Protein AF-A0A1C6G188-F1 (afdb_monomer_lite)

pLDDT: mean 76.5, std 13.01, range [46.22, 90.56]

Sequence (63 aa):
MLNGMLWIVRSGAQWRELPETYGPWQSVYARFAKWRDDGTLEAVFHALSADADMENLSMDSLA

Structure (mmCIF, N/CA/C/O backbone):
data_AF-A0A1C6G188-F1
#
_entry.id   AF-A0A1C6G188-F1
#
loop_
_atom_site.group_PDB
_atom_site.id
_atom_site.type_symbol
_atom_site.label_atom_id
_atom_site.label_alt_id
_atom_site.label_comp_id
_atom_site.label_asym_id
_atom_site.label_entity_id
_atom_site.label_seq_id
_atom_site.pdbx_PDB_ins_code
_atom_site.Cartn_x
_atom_site.Cartn_y
_atom_site.Cartn_z
_atom_site.occupancy
_atom_site.B_iso_or_equiv
_atom_site.auth_seq_id
_atom_site.auth_comp_id
_atom_site.auth_asym_id
_atom_site.auth_atom_id
_atom_site.pdbx_PDB_model_num
ATOM 1 N N . MET A 1 1 ? 2.784 -2.400 11.029 1.00 69.19 1 MET A N 1
ATOM 2 C CA . MET A 1 1 ? 3.165 -1.808 9.721 1.00 69.19 1 MET A CA 1
ATOM 3 C C . MET A 1 1 ? 3.274 -2.841 8.603 1.00 69.19 1 MET A C 1
ATOM 5 O O . MET A 1 1 ? 2.364 -2.869 7.791 1.00 69.19 1 MET A O 1
ATOM 9 N N . LEU A 1 2 ? 4.301 -3.705 8.547 1.00 75.38 2 LEU A N 1
ATOM 10 C CA . LEU A 1 2 ? 4.452 -4.668 7.437 1.00 75.38 2 LEU A CA 1
ATOM 11 C C . LEU A 1 2 ? 3.302 -5.689 7.369 1.00 75.38 2 LEU A C 1
ATOM 13 O O . LEU A 1 2 ? 2.721 -5.893 6.312 1.00 75.38 2 LEU A O 1
ATOM 17 N N . ASN A 1 3 ? 2.897 -6.219 8.528 1.00 81.31 3 ASN A N 1
ATOM 18 C CA . ASN A 1 3 ? 1.742 -7.117 8.646 1.00 81.31 3 ASN A CA 1
ATOM 19 C C . ASN A 1 3 ? 0.431 -6.486 8.151 1.00 81.31 3 ASN A C 1
ATOM 21 O O . ASN A 1 3 ? -0.390 -7.176 7.566 1.00 81.31 3 ASN A O 1
ATOM 25 N N . GLY A 1 4 ? 0.253 -5.172 8.334 1.00 85.44 4 GLY A N 1
ATOM 26 C CA . GLY A 1 4 ? -0.931 -4.479 7.824 1.00 85.44 4 GLY A CA 1
ATOM 27 C C . GLY A 1 4 ? -0.912 -4.323 6.305 1.00 85.44 4 GLY A C 1
ATOM 28 O O . GLY A 1 4 ? -1.946 -4.424 5.659 1.00 85.44 4 GLY A O 1
ATOM 29 N N . MET A 1 5 ? 0.276 -4.141 5.725 1.00 82.62 5 MET A N 1
ATOM 30 C CA . MET A 1 5 ? 0.458 -4.102 4.276 1.00 82.62 5 MET A CA 1
ATOM 31 C C . MET A 1 5 ? 0.179 -5.475 3.650 1.00 82.62 5 MET A C 1
ATOM 33 O O . MET A 1 5 ? -0.569 -5.560 2.685 1.00 82.62 5 MET A O 1
ATOM 37 N N . LEU A 1 6 ? 0.704 -6.548 4.255 1.00 79.50 6 LEU A N 1
ATOM 38 C CA . LEU A 1 6 ? 0.438 -7.934 3.852 1.00 79.50 6 LEU A CA 1
ATOM 39 C C . LEU A 1 6 ? -1.046 -8.290 3.959 1.00 79.50 6 LEU A C 1
ATOM 41 O O . LEU A 1 6 ? -1.582 -8.924 3.058 1.00 79.50 6 LEU A O 1
ATOM 45 N N . TRP A 1 7 ? -1.717 -7.854 5.027 1.00 84.25 7 TRP A N 1
ATOM 46 C CA . TRP A 1 7 ? -3.151 -8.070 5.194 1.00 84.25 7 TRP A CA 1
ATOM 47 C C . TRP A 1 7 ? -3.958 -7.384 4.087 1.00 84.25 7 TRP A C 1
ATOM 49 O O . TRP A 1 7 ? -4.794 -8.028 3.469 1.00 84.25 7 TRP A O 1
ATOM 59 N N . ILE A 1 8 ? -3.660 -6.118 3.770 1.00 83.69 8 ILE A N 1
ATOM 60 C CA . ILE A 1 8 ? -4.338 -5.388 2.685 1.00 83.69 8 ILE A CA 1
ATOM 61 C C . ILE A 1 8 ? -4.103 -6.057 1.328 1.00 83.69 8 ILE A C 1
ATOM 63 O O . ILE A 1 8 ? -5.050 -6.218 0.566 1.00 83.69 8 ILE A O 1
ATOM 67 N N . VAL A 1 9 ? -2.872 -6.480 1.030 1.00 78.44 9 VAL A N 1
ATOM 68 C CA . VAL A 1 9 ? -2.560 -7.135 -0.249 1.00 78.44 9 VAL A CA 1
ATOM 69 C C . VAL A 1 9 ? -3.213 -8.518 -0.351 1.00 78.44 9 VAL A C 1
ATOM 71 O O . VAL A 1 9 ? -3.704 -8.868 -1.417 1.00 78.44 9 VAL A O 1
ATOM 74 N N . ARG A 1 10 ? -3.280 -9.282 0.748 1.00 76.31 10 ARG A N 1
ATOM 75 C CA . ARG A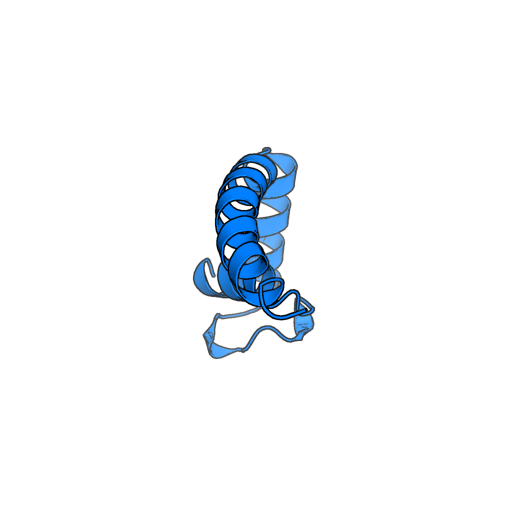 1 10 ? -3.914 -10.610 0.770 1.00 76.31 10 ARG A CA 1
ATOM 76 C C . ARG A 1 10 ? -5.442 -10.546 0.773 1.00 76.31 10 ARG A C 1
ATOM 78 O O . ARG A 1 10 ? -6.079 -11.367 0.129 1.00 76.31 10 ARG A O 1
ATOM 85 N N . SER A 1 11 ? -6.037 -9.604 1.502 1.00 80.50 11 SER A N 1
ATOM 86 C CA . SER A 1 11 ? -7.495 -9.455 1.587 1.00 80.50 11 SER A CA 1
ATOM 87 C C . SER A 1 11 ? -8.091 -8.602 0.466 1.00 80.50 11 SER A C 1
ATOM 89 O O . SER A 1 11 ? -9.297 -8.664 0.256 1.00 80.50 11 SER A O 1
ATOM 91 N N . GLY A 1 12 ? -7.297 -7.766 -0.211 1.00 78.56 12 GLY A N 1
ATOM 92 C CA . GLY A 1 12 ? -7.791 -6.794 -1.197 1.00 78.56 12 GLY A CA 1
ATOM 93 C C . GLY A 1 12 ? -8.675 -5.686 -0.602 1.00 78.56 12 GLY A C 1
ATOM 94 O O . GLY A 1 12 ? -9.310 -4.938 -1.342 1.00 78.56 12 GLY A O 1
ATOM 95 N N . ALA A 1 13 ? -8.740 -5.589 0.729 1.00 83.25 13 ALA A N 1
ATOM 96 C CA . ALA A 1 13 ? -9.588 -4.646 1.448 1.00 83.25 13 ALA A CA 1
ATOM 97 C C . ALA A 1 13 ? -9.074 -3.203 1.331 1.00 83.25 13 ALA A C 1
ATOM 99 O O . ALA A 1 13 ? -7.903 -2.947 1.031 1.00 83.25 13 ALA A O 1
ATOM 100 N N . GLN A 1 14 ? -9.941 -2.228 1.603 1.00 85.56 14 GLN A N 1
ATOM 101 C CA . GLN A 1 14 ? -9.537 -0.824 1.554 1.00 85.56 14 GLN A CA 1
ATOM 102 C C . GLN A 1 14 ? -8.593 -0.493 2.716 1.00 85.56 14 GLN A C 1
ATOM 104 O O . GLN A 1 14 ? -8.7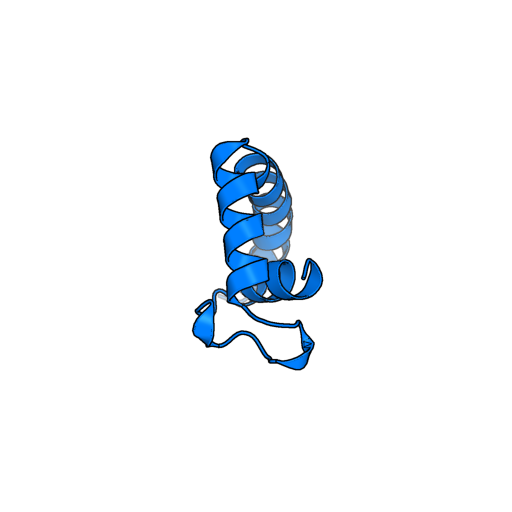78 -0.957 3.836 1.00 85.56 14 GLN A O 1
ATOM 109 N N . TRP A 1 15 ? -7.627 0.408 2.500 1.00 84.81 15 TRP A N 1
ATOM 110 C CA . TRP A 1 15 ? -6.680 0.842 3.544 1.00 84.81 15 TRP A CA 1
ATOM 111 C C . TRP A 1 15 ? -7.352 1.329 4.835 1.00 84.81 15 TRP A C 1
ATOM 113 O O . TRP A 1 15 ? -6.785 1.195 5.914 1.00 84.81 15 TRP A O 1
ATOM 123 N N . ARG A 1 16 ? -8.562 1.889 4.731 1.00 84.19 16 ARG A N 1
ATOM 124 C CA . ARG A 1 16 ? -9.344 2.391 5.871 1.00 84.19 16 ARG A CA 1
ATOM 125 C C . ARG A 1 16 ? -9.951 1.278 6.725 1.00 84.19 16 ARG A C 1
ATOM 127 O O . ARG A 1 16 ? -10.325 1.546 7.858 1.00 84.19 16 ARG A O 1
ATOM 134 N N . GLU A 1 17 ? -10.037 0.068 6.187 1.00 87.38 17 GLU A N 1
ATOM 135 C CA . GLU A 1 17 ? -10.516 -1.124 6.889 1.00 87.38 17 GLU A CA 1
ATOM 136 C C . GLU A 1 17 ? -9.387 -1.854 7.616 1.00 87.38 17 GLU A C 1
ATOM 138 O O . GLU A 1 17 ? -9.627 -2.879 8.249 1.00 87.38 17 GLU A O 1
ATOM 143 N N . LEU A 1 18 ? -8.154 -1.335 7.542 1.00 85.69 18 LEU A N 1
ATOM 144 C CA . LEU A 1 18 ? -7.029 -1.915 8.251 1.00 85.69 18 LEU A CA 1
ATOM 145 C C . LEU A 1 18 ? -7.331 -1.952 9.761 1.00 85.69 18 LEU A C 1
ATOM 147 O O . LEU A 1 18 ? -7.518 -0.891 10.365 1.00 85.69 18 LEU A O 1
ATOM 151 N N . PRO A 1 19 ? -7.300 -3.141 10.390 1.00 85.06 19 PRO A N 1
ATOM 152 C CA . PRO A 1 19 ? -7.496 -3.253 11.826 1.00 85.06 19 PRO A CA 1
ATOM 153 C C . PRO A 1 19 ? -6.459 -2.435 12.597 1.00 85.06 19 PRO A C 1
ATOM 155 O O . PRO A 1 19 ? -5.259 -2.515 12.317 1.00 85.06 19 PRO A O 1
ATOM 158 N N . GLU A 1 20 ? -6.902 -1.712 13.627 1.00 83.12 20 GLU A N 1
ATOM 159 C CA . GLU A 1 20 ? -6.030 -0.869 14.461 1.00 83.12 20 GLU A CA 1
ATOM 160 C C . GLU A 1 20 ? -4.899 -1.666 15.138 1.00 83.12 20 GLU A C 1
ATOM 162 O O . GLU A 1 20 ? -3.829 -1.120 15.405 1.00 83.12 20 GLU A O 1
ATOM 167 N N . THR A 1 21 ? -5.075 -2.983 15.311 1.00 86.81 21 THR A N 1
ATOM 168 C CA . THR A 1 21 ? -4.035 -3.942 15.731 1.00 86.81 21 THR A CA 1
ATOM 169 C C . THR A 1 21 ? -2.753 -3.858 14.897 1.00 86.81 21 THR A C 1
ATOM 171 O O . THR A 1 21 ? -1.664 -4.109 15.413 1.00 86.81 21 THR A O 1
ATOM 174 N N . TYR A 1 22 ? -2.838 -3.497 13.615 1.00 82.06 22 TYR A N 1
ATOM 175 C CA . TYR A 1 22 ? -1.668 -3.377 12.739 1.00 82.06 22 TYR A CA 1
ATOM 176 C C . TYR A 1 22 ? -1.008 -1.990 12.771 1.00 82.06 22 TYR A C 1
ATOM 178 O O . TYR A 1 22 ? 0.062 -1.797 12.162 1.00 82.06 22 TYR A O 1
ATOM 186 N N . GLY A 1 23 ? -1.607 -1.062 13.520 1.00 84.12 23 GLY A N 1
ATOM 187 C CA . GLY A 1 23 ? -1.229 0.336 13.644 1.00 84.12 23 GLY A CA 1
ATOM 188 C C . GLY A 1 23 ? -1.984 1.253 12.674 1.00 84.12 23 GLY A C 1
ATOM 189 O O . GLY A 1 23 ? -2.809 0.797 11.883 1.00 84.12 23 GLY A O 1
ATOM 190 N N . PRO A 1 24 ? -1.687 2.563 12.705 1.00 87.62 24 PRO A N 1
ATOM 191 C CA . PRO A 1 24 ? -2.372 3.549 11.881 1.00 87.62 24 PRO A CA 1
ATOM 192 C C . PRO A 1 24 ? -2.144 3.279 10.391 1.00 87.62 24 PRO A C 1
ATOM 194 O O . PRO A 1 24 ? -1.007 3.277 9.902 1.00 87.62 24 PRO A O 1
ATOM 197 N N . TRP A 1 25 ? -3.242 3.105 9.653 1.00 86.00 25 TRP A N 1
ATOM 198 C CA . TRP A 1 25 ? -3.230 2.820 8.216 1.00 86.00 25 TRP A CA 1
ATOM 199 C C . TRP A 1 25 ? -2.471 3.872 7.403 1.00 86.00 25 TRP A C 1
ATOM 201 O O . TRP A 1 25 ? -1.847 3.538 6.402 1.00 86.00 25 TRP A O 1
ATOM 211 N N . GLN A 1 26 ? -2.439 5.124 7.866 1.00 89.25 26 GLN A N 1
ATOM 212 C CA . GLN A 1 26 ? -1.710 6.226 7.230 1.00 89.25 26 GLN A CA 1
ATOM 213 C C . GLN A 1 26 ? -0.206 5.943 7.147 1.00 89.25 26 GLN A C 1
ATOM 215 O O . GLN A 1 26 ? 0.419 6.201 6.122 1.00 89.25 26 GLN A O 1
ATOM 220 N N . SER A 1 27 ? 0.387 5.379 8.205 1.00 88.62 27 SER A N 1
ATOM 221 C CA . SER A 1 27 ? 1.811 5.035 8.214 1.00 88.62 27 SER A CA 1
ATOM 222 C C . SER A 1 27 ? 2.113 3.835 7.322 1.00 88.62 27 SER A C 1
ATOM 224 O O . SER A 1 27 ? 3.171 3.782 6.693 1.00 88.62 27 SER A O 1
ATOM 226 N N . VAL A 1 28 ? 1.183 2.878 7.249 1.00 86.56 28 VAL A N 1
ATOM 227 C CA . VAL A 1 28 ? 1.292 1.734 6.336 1.00 86.56 28 VAL A CA 1
ATOM 228 C C . VAL A 1 28 ? 1.210 2.216 4.890 1.00 86.56 28 VAL A C 1
ATOM 230 O O . VAL A 1 28 ? 2.097 1.906 4.099 1.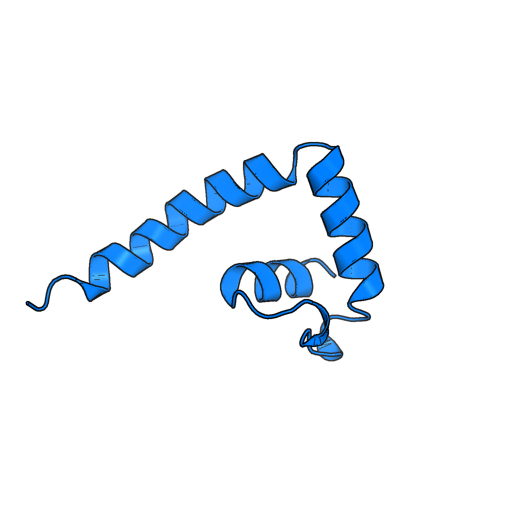00 86.56 28 VAL A O 1
ATOM 233 N N . TYR A 1 29 ? 0.224 3.056 4.577 1.00 86.94 29 TYR A N 1
ATOM 234 C CA . TYR A 1 29 ? 0.052 3.658 3.261 1.00 86.94 29 TYR A CA 1
ATOM 235 C C . TYR A 1 29 ? 1.253 4.520 2.856 1.00 86.94 29 TYR A C 1
ATOM 237 O O . TYR A 1 29 ? 1.746 4.392 1.744 1.00 86.94 29 TYR A O 1
ATOM 245 N N . ALA A 1 30 ? 1.793 5.347 3.756 1.00 89.56 30 ALA A N 1
ATOM 246 C CA . ALA A 1 30 ? 2.972 6.163 3.461 1.00 89.56 30 ALA A CA 1
ATOM 247 C C . ALA A 1 30 ? 4.191 5.306 3.081 1.00 89.56 30 ALA A C 1
ATOM 249 O O . ALA A 1 30 ? 4.955 5.657 2.181 1.00 89.56 30 ALA A O 1
ATOM 250 N N . ARG A 1 31 ? 4.370 4.151 3.735 1.00 85.94 31 ARG A N 1
ATOM 251 C CA . ARG A 1 31 ? 5.435 3.210 3.374 1.00 85.94 31 ARG A CA 1
ATOM 252 C C . ARG A 1 31 ? 5.145 2.484 2.066 1.00 85.94 31 ARG A C 1
ATOM 254 O O . ARG A 1 31 ? 6.061 2.313 1.272 1.00 85.94 31 ARG A O 1
ATOM 261 N N . PHE A 1 32 ? 3.892 2.106 1.839 1.00 84.50 32 PHE A N 1
ATOM 262 C CA . PHE A 1 32 ? 3.454 1.516 0.580 1.00 84.50 32 PHE A CA 1
ATOM 263 C C . PHE A 1 32 ? 3.696 2.466 -0.599 1.00 84.50 32 PHE A C 1
ATOM 265 O O . PHE A 1 32 ? 4.270 2.063 -1.603 1.00 84.50 32 PHE A O 1
ATOM 272 N N . ALA A 1 33 ? 3.347 3.747 -0.452 1.00 87.81 33 ALA A N 1
ATOM 273 C CA . ALA A 1 33 ? 3.605 4.779 -1.452 1.00 87.81 33 ALA A CA 1
ATOM 274 C C . ALA A 1 33 ? 5.105 4.912 -1.743 1.00 87.81 33 ALA A C 1
ATOM 276 O O . ALA A 1 33 ? 5.504 4.895 -2.901 1.00 87.81 33 ALA A O 1
ATOM 277 N N . LYS A 1 34 ? 5.948 4.913 -0.702 1.00 89.94 34 LYS A N 1
ATOM 278 C CA . LYS A 1 34 ? 7.404 4.906 -0.878 1.00 89.94 34 LYS A CA 1
ATOM 279 C C . LYS A 1 34 ? 7.893 3.686 -1.667 1.00 89.94 34 LYS A C 1
ATOM 281 O O . LYS A 1 34 ? 8.770 3.823 -2.505 1.00 89.94 34 LYS A O 1
ATOM 286 N N . TRP A 1 35 ? 7.344 2.502 -1.407 1.00 87.69 35 TRP A N 1
ATOM 287 C CA . TRP A 1 35 ? 7.712 1.277 -2.125 1.00 87.69 35 TRP A CA 1
ATOM 288 C C . TRP A 1 35 ? 7.216 1.245 -3.563 1.00 87.69 35 TRP A C 1
ATOM 290 O O . TRP A 1 35 ? 7.885 0.668 -4.415 1.00 87.69 35 TRP A O 1
ATOM 300 N N . ARG A 1 36 ? 6.066 1.863 -3.837 1.00 85.44 36 ARG A N 1
ATOM 301 C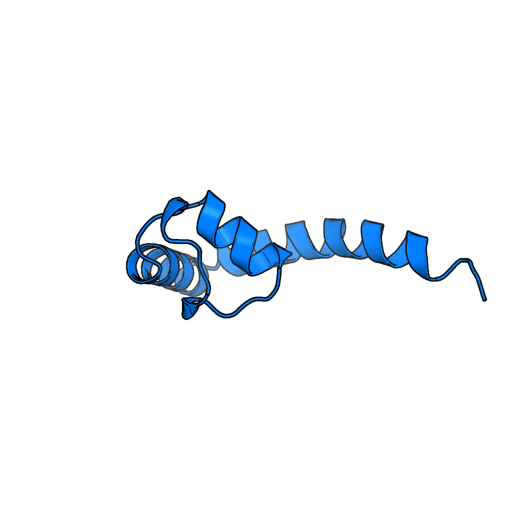 CA . ARG A 1 36 ? 5.590 2.099 -5.199 1.00 85.44 36 ARG A CA 1
ATOM 302 C C . ARG A 1 36 ? 6.569 2.992 -5.953 1.00 85.44 36 ARG A C 1
ATOM 304 O O . ARG A 1 36 ? 6.967 2.641 -7.053 1.00 85.44 36 ARG A O 1
ATOM 311 N N . ASP A 1 37 ? 6.960 4.113 -5.353 1.00 90.25 37 ASP A N 1
ATOM 312 C CA . ASP A 1 37 ? 7.840 5.088 -6.006 1.00 90.25 37 ASP A CA 1
ATOM 313 C C . ASP A 1 37 ? 9.266 4.540 -6.214 1.00 90.25 37 ASP A C 1
ATOM 315 O O . ASP A 1 37 ? 9.935 4.910 -7.171 1.00 90.25 37 ASP A O 1
ATOM 319 N N . ASP A 1 38 ? 9.709 3.621 -5.352 1.00 90.56 38 ASP A N 1
ATOM 320 C CA . ASP A 1 38 ? 11.019 2.956 -5.415 1.00 90.56 38 ASP A CA 1
ATOM 321 C C . ASP A 1 38 ? 11.000 1.632 -6.215 1.00 90.56 38 ASP A C 1
ATOM 323 O O . ASP A 1 38 ? 11.989 0.908 -6.250 1.00 90.56 38 ASP A O 1
ATOM 327 N N . GLY A 1 39 ? 9.859 1.245 -6.801 1.00 86.06 39 GLY A N 1
ATOM 328 C CA . GLY A 1 39 ? 9.707 -0.000 -7.576 1.00 86.06 39 GLY A CA 1
ATOM 329 C C . GLY A 1 39 ? 9.699 -1.300 -6.752 1.00 86.06 39 GLY A C 1
ATOM 330 O O . GLY A 1 39 ? 9.402 -2.371 -7.278 1.00 86.06 39 GLY A O 1
ATOM 331 N N . THR A 1 40 ? 9.943 -1.228 -5.440 1.00 86.62 40 THR A N 1
ATOM 332 C CA . THR A 1 40 ? 9.859 -2.374 -4.514 1.00 86.62 40 THR A CA 1
ATOM 333 C C . THR A 1 40 ? 8.477 -3.032 -4.549 1.00 86.62 40 THR A C 1
ATOM 335 O O . THR A 1 40 ? 8.359 -4.251 -4.426 1.00 86.62 40 THR A O 1
ATOM 338 N N . LEU A 1 41 ? 7.419 -2.238 -4.736 1.00 80.31 41 LEU A N 1
ATOM 339 C CA . LEU A 1 41 ? 6.056 -2.754 -4.812 1.00 80.31 41 LEU A CA 1
ATOM 340 C C . LEU A 1 41 ? 5.864 -3.709 -5.994 1.00 80.31 41 LEU A C 1
ATOM 342 O O . LEU A 1 41 ? 5.196 -4.723 -5.837 1.00 80.31 41 LEU A O 1
ATOM 346 N N . GLU A 1 42 ? 6.464 -3.411 -7.145 1.00 81.06 42 GLU A N 1
ATOM 347 C CA . GLU A 1 42 ? 6.382 -4.249 -8.344 1.00 81.06 42 GLU A CA 1
ATOM 348 C C . GLU A 1 42 ? 7.036 -5.614 -8.111 1.00 81.06 42 GLU A C 1
ATOM 350 O O . GLU A 1 42 ? 6.448 -6.647 -8.424 1.00 81.06 42 GLU A O 1
ATOM 355 N N . ALA A 1 43 ? 8.206 -5.629 -7.465 1.00 82.88 43 ALA A N 1
ATOM 356 C CA . ALA A 1 43 ? 8.896 -6.864 -7.097 1.00 82.88 43 ALA A CA 1
ATOM 357 C C . ALA A 1 43 ? 8.064 -7.726 -6.131 1.00 82.88 43 ALA A C 1
ATOM 359 O O . ALA A 1 43 ? 7.971 -8.943 -6.295 1.00 82.88 43 ALA A O 1
ATOM 360 N N . VAL A 1 44 ? 7.422 -7.096 -5.142 1.00 78.75 44 VAL A N 1
ATOM 361 C CA . VA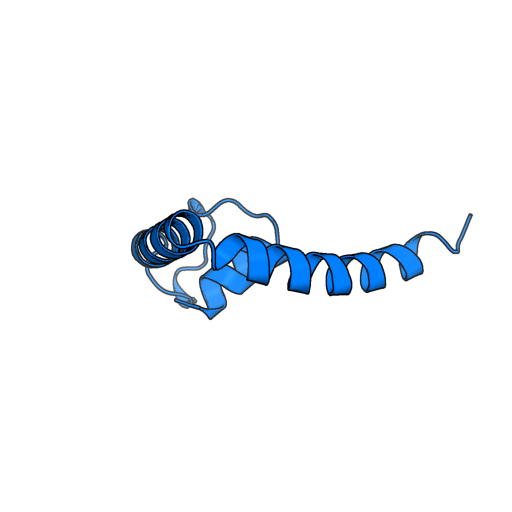L A 1 44 ? 6.532 -7.783 -4.195 1.00 78.75 44 VAL A CA 1
ATOM 362 C C . VAL A 1 44 ? 5.275 -8.296 -4.896 1.00 78.75 44 VAL A C 1
ATOM 364 O O . VAL A 1 44 ? 4.868 -9.427 -4.650 1.00 78.75 44 VAL A O 1
ATOM 367 N N . PHE A 1 45 ? 4.679 -7.507 -5.790 1.00 73.75 45 PHE A N 1
ATOM 368 C CA . PHE A 1 45 ? 3.494 -7.910 -6.544 1.00 73.75 45 PHE A CA 1
ATOM 369 C C . PHE A 1 45 ? 3.802 -9.094 -7.461 1.00 73.75 45 PHE A C 1
ATOM 371 O O . PHE A 1 45 ? 3.044 -10.051 -7.488 1.00 73.75 45 PHE A O 1
ATOM 378 N N . HIS A 1 46 ? 4.951 -9.092 -8.137 1.00 77.94 46 HIS A N 1
ATOM 379 C CA . HIS A 1 46 ? 5.387 -10.220 -8.956 1.00 77.94 46 HIS A CA 1
ATOM 380 C C . HIS A 1 46 ? 5.617 -11.491 -8.121 1.00 77.94 46 HIS A C 1
ATOM 382 O O . HIS A 1 46 ? 5.247 -12.585 -8.544 1.00 77.94 46 HIS A O 1
ATOM 388 N N . ALA A 1 47 ? 6.203 -11.363 -6.928 1.00 75.94 47 ALA A N 1
ATOM 389 C CA . ALA A 1 47 ? 6.389 -12.491 -6.017 1.00 75.94 47 ALA A CA 1
ATOM 390 C C . ALA A 1 47 ? 5.055 -13.038 -5.479 1.00 75.94 47 ALA A C 1
ATOM 392 O O . ALA A 1 47 ? 4.902 -14.247 -5.343 1.00 75.94 47 ALA A O 1
ATOM 393 N N . LEU A 1 48 ? 4.087 -12.162 -5.197 1.00 67.88 48 LEU A N 1
ATOM 394 C CA . LEU A 1 48 ? 2.775 -12.548 -4.675 1.00 67.88 48 LEU A CA 1
ATOM 395 C C . LEU A 1 48 ? 1.835 -13.074 -5.758 1.00 67.88 48 LEU A C 1
ATOM 397 O O . LEU A 1 48 ? 1.093 -14.005 -5.481 1.00 67.88 48 LEU A O 1
ATOM 401 N N . SER A 1 49 ? 1.876 -12.547 -6.983 1.00 64.62 49 SER A N 1
ATOM 402 C CA . SER A 1 49 ? 1.118 -13.100 -8.112 1.00 64.62 49 SER A CA 1
ATOM 403 C C . SER A 1 49 ? 1.528 -14.540 -8.415 1.00 64.62 49 SER A C 1
ATOM 405 O O . SER A 1 49 ? 0.678 -15.344 -8.771 1.00 64.62 49 SER A O 1
ATOM 407 N N . ALA A 1 50 ? 2.803 -14.891 -8.216 1.00 60.91 50 ALA A N 1
ATOM 408 C CA . ALA A 1 50 ? 3.269 -16.270 -8.350 1.00 60.91 50 ALA A CA 1
ATOM 409 C C . ALA A 1 50 ? 2.715 -17.213 -7.258 1.00 60.91 50 ALA A C 1
ATOM 411 O O . ALA A 1 50 ? 2.589 -18.409 -7.501 1.00 60.91 50 ALA A O 1
ATOM 412 N N . ASP A 1 51 ? 2.379 -16.690 -6.075 1.00 58.28 51 ASP A N 1
ATOM 413 C CA . ASP A 1 51 ? 1.809 -17.460 -4.957 1.00 58.28 51 ASP A CA 1
ATOM 414 C C . ASP A 1 51 ? 0.268 -17.494 -5.010 1.00 58.28 51 ASP A C 1
ATOM 416 O O . ASP A 1 51 ? -0.349 -18.529 -4.771 1.00 58.28 51 ASP A O 1
ATOM 420 N N . ALA A 1 52 ? -0.364 -16.387 -5.412 1.00 55.50 52 ALA A N 1
ATOM 421 C CA . ALA A 1 52 ? -1.813 -16.267 -5.576 1.00 55.50 52 ALA A CA 1
ATOM 422 C C . ALA A 1 52 ? -2.354 -17.140 -6.721 1.00 55.50 52 ALA A C 1
ATOM 424 O O . ALA A 1 52 ? -3.456 -17.678 -6.610 1.00 55.50 52 ALA A O 1
ATOM 425 N N . ASP A 1 53 ? -1.571 -17.333 -7.788 1.00 54.09 53 ASP A N 1
ATOM 426 C CA . ASP A 1 53 ? -1.917 -18.270 -8.864 1.00 54.09 53 ASP A CA 1
ATOM 427 C C . ASP A 1 53 ? -1.984 -19.722 -8.348 1.00 54.09 53 ASP A C 1
ATOM 429 O O . ASP A 1 53 ? -2.800 -20.518 -8.810 1.00 54.09 53 ASP A O 1
ATOM 433 N N . MET A 1 54 ? -1.220 -20.054 -7.300 1.00 51.12 54 MET A N 1
ATOM 434 C CA . MET A 1 54 ? -1.218 -21.396 -6.717 1.00 51.12 54 MET A CA 1
ATOM 435 C C . MET A 1 54 ? -2.461 -21.695 -5.856 1.00 51.12 54 MET A C 1
ATOM 437 O O . MET A 1 54 ? -2.856 -22.859 -5.774 1.00 51.12 54 MET A O 1
ATOM 441 N N . GLU A 1 55 ? -3.129 -20.688 -5.271 1.00 53.03 55 GLU A N 1
ATOM 442 C CA . GLU A 1 55 ? -4.439 -20.887 -4.614 1.00 53.03 55 GLU A CA 1
ATOM 443 C C . GLU A 1 55 ? -5.615 -20.892 -5.611 1.00 53.03 55 GLU A C 1
ATOM 445 O O . GLU A 1 55 ? -6.610 -21.572 -5.356 1.00 53.03 55 GLU A O 1
ATOM 450 N N . ASN A 1 56 ? -5.509 -20.223 -6.768 1.00 50.62 56 ASN A N 1
ATOM 451 C CA . ASN A 1 56 ? -6.587 -20.215 -7.770 1.00 50.62 56 ASN A CA 1
ATOM 452 C C . ASN A 1 56 ? -6.649 -21.518 -8.593 1.00 50.62 56 ASN A C 1
ATOM 454 O O . ASN A 1 56 ? -7.729 -22.011 -8.907 1.00 50.62 56 ASN A O 1
ATOM 458 N N . LEU A 1 57 ? -5.503 -22.158 -8.850 1.00 52.91 57 LEU A N 1
ATOM 459 C CA . LEU A 1 57 ? -5.445 -23.439 -9.572 1.00 52.91 57 LEU A CA 1
ATOM 460 C C . LEU A 1 57 ? -6.124 -24.608 -8.826 1.00 52.91 57 LEU A C 1
ATOM 462 O O . LEU A 1 57 ? -6.458 -25.620 -9.443 1.00 52.91 57 LEU A O 1
ATOM 466 N N . SER A 1 58 ? -6.353 -24.487 -7.513 1.00 53.50 58 SER A N 1
ATOM 467 C CA . SER A 1 58 ? -6.987 -25.536 -6.696 1.00 53.50 58 SER A CA 1
ATOM 468 C C . SER A 1 58 ? -8.522 -25.440 -6.652 1.00 53.50 58 SER A C 1
ATOM 470 O O . SER A 1 58 ? -9.191 -26.433 -6.366 1.00 53.50 58 SER A O 1
ATOM 472 N N . MET A 1 59 ? -9.110 -24.276 -6.962 1.00 55.16 59 MET A N 1
ATOM 473 C CA . MET A 1 59 ? -10.569 -24.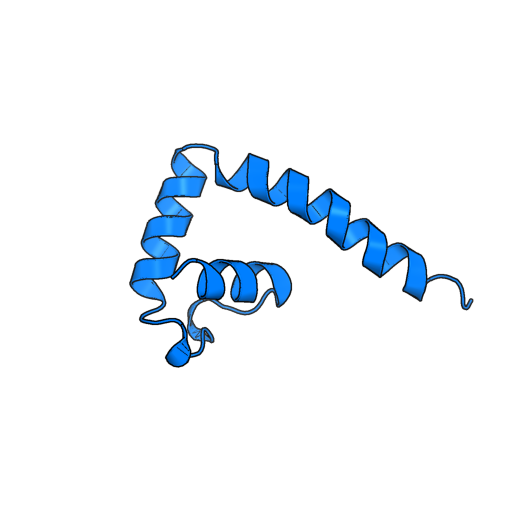087 -6.918 1.00 55.16 59 MET A CA 1
ATOM 474 C C . MET A 1 59 ? -11.288 -24.409 -8.237 1.00 55.16 59 MET A C 1
ATOM 476 O O . MET A 1 59 ? -12.463 -24.767 -8.193 1.00 55.16 59 MET A O 1
ATOM 480 N N . ASP A 1 60 ? -10.601 -24.378 -9.382 1.00 59.06 60 ASP A N 1
ATOM 481 C CA . ASP A 1 60 ? -11.222 -24.629 -10.696 1.00 59.06 60 ASP A CA 1
ATOM 482 C C . ASP A 1 60 ? -11.250 -26.114 -11.125 1.00 59.06 60 ASP A C 1
ATOM 484 O O . ASP A 1 60 ? -11.735 -26.441 -12.204 1.00 59.06 60 ASP A O 1
ATOM 488 N N . SER A 1 61 ? -10.775 -27.053 -10.294 1.00 54.75 61 SER A N 1
ATOM 489 C CA . SER A 1 61 ? -10.752 -28.493 -10.640 1.00 54.75 61 SER A CA 1
ATOM 490 C C . SER A 1 61 ? -12.054 -29.259 -10.326 1.00 54.75 61 SER A C 1
ATOM 492 O O . SER A 1 61 ? -12.078 -30.488 -10.392 1.00 54.75 61 SER A O 1
ATOM 494 N N . LEU A 1 62 ? -13.145 -28.561 -9.993 1.00 54.84 62 LEU A N 1
ATOM 495 C CA . LEU A 1 62 ? -14.485 -29.140 -9.824 1.00 54.84 62 LEU A CA 1
ATOM 496 C C . LEU A 1 62 ? -15.495 -28.446 -10.752 1.00 54.84 62 LEU A C 1
ATOM 498 O O . LEU A 1 62 ? -16.411 -27.768 -10.288 1.00 54.84 62 LEU A O 1
ATOM 502 N N . ALA A 1 63 ? -15.330 -28.628 -12.061 1.00 46.22 63 ALA A N 1
ATOM 503 C CA . ALA A 1 63 ? -16.369 -28.381 -13.060 1.00 46.22 63 ALA A CA 1
ATOM 504 C C . ALA A 1 63 ? -16.356 -29.488 -14.121 1.00 46.22 63 ALA A C 1
ATOM 506 O O . ALA A 1 63 ? -15.250 -29.852 -14.579 1.00 46.22 63 ALA A O 1
#

Secondary structure (DSSP, 8-state):
-HHHHHHHHHH---GGG--GGG--HHHHHHHHHHHHHTTHHHHHHHHHHHHHHHHHTTTTT--

Foldseek 3Di:
DVVQLVCCVVVVDDLVPRPCVVPRSVVVVVVVVVCVVVVVNVVVVVVVVVVVVVVVVVPPPPD

Radius of gyration: 13.86 Å; chains: 1; bounding box: 27×35×29 Å